Protein AF-A0A820NNK2-F1 (afdb_monomer_lite)

Organism: NCBI:txid392033

Sequence (62 aa):
LPFIAISVALAINKQVVLGVIYNPIADDLYSAVQGKGAFKNGRPIQCSKQTKLSLSQILGEY

pLDDT: mean 94.21, std 8.84, range [48.47, 98.69]

Radius of gyration: 14.26 Å; chains: 1; bounding box: 38×25×32 Å

InterPro domains:
  IPR000760 Inositol monophosphatase-like [PF00459] (2-56)

Foldseek 3Di:
DDDDWDKDFDDDPNRTQKIWIADPVVRWIWIDGVPPAIDTPNHGDDDDPDDDPVPDDDDDDD

Secondary structure (DSSP, 8-state):
-----EEEEEEETTEEEEEEEEETTTTEEEEEETTTEEEETTEEE-------GGG-------

Structure (mmCIF, N/CA/C/O backbone):
data_AF-A0A820NNK2-F1
#
_entry.id   AF-A0A820NNK2-F1
#
loop_
_atom_site.group_PDB
_atom_site.id
_atom_site.type_symbol
_atom_site.label_atom_id
_atom_site.label_alt_id
_atom_site.label_comp_id
_atom_site.label_asym_id
_atom_site.label_entity_id
_atom_site.label_seq_id
_atom_site.pdbx_PDB_ins_code
_atom_site.Cartn_x
_atom_site.Cartn_y
_atom_site.Cartn_z
_atom_site.occupancy
_atom_site.B_iso_or_equiv
_atom_site.auth_seq_id
_atom_site.auth_comp_id
_atom_site.auth_asym_id
_atom_site.auth_atom_id
_atom_site.pdbx_PDB_model_num
ATOM 1 N N . LEU A 1 1 ? 16.711 5.652 -12.059 1.00 63.62 1 LEU A N 1
ATOM 2 C CA . LEU A 1 1 ? 15.456 5.413 -12.810 1.00 63.62 1 LEU A CA 1
ATOM 3 C C . LEU A 1 1 ? 14.424 6.416 -12.299 1.00 63.62 1 LEU A C 1
ATOM 5 O O . LEU A 1 1 ? 14.473 6.686 -11.105 1.00 63.62 1 LEU A O 1
ATOM 9 N N . PRO A 1 2 ? 13.550 6.995 -13.134 1.00 81.94 2 PRO A N 1
ATOM 10 C CA . PRO A 1 2 ? 12.451 7.831 -12.648 1.00 81.94 2 PRO A CA 1
ATOM 11 C C . PRO A 1 2 ? 11.548 7.051 -11.682 1.00 81.94 2 PRO A C 1
ATOM 13 O O . PRO A 1 2 ? 11.164 5.916 -11.963 1.00 81.94 2 PRO A O 1
ATOM 16 N N . PHE A 1 3 ? 11.207 7.676 -10.558 1.00 83.56 3 PHE A N 1
ATOM 17 C CA . PHE A 1 3 ? 10.241 7.160 -9.595 1.00 83.56 3 PHE A CA 1
ATOM 18 C C . PHE A 1 3 ? 8.943 7.940 -9.765 1.00 83.56 3 PHE A C 1
ATOM 20 O O . PHE A 1 3 ? 8.817 9.062 -9.286 1.00 83.56 3 PHE A O 1
ATOM 27 N N . ILE A 1 4 ? 7.995 7.357 -10.498 1.00 92.50 4 ILE A N 1
ATOM 28 C CA . ILE A 1 4 ? 6.663 7.931 -10.685 1.00 92.50 4 ILE A CA 1
ATOM 29 C C . ILE A 1 4 ? 5.606 6.908 -10.297 1.00 92.50 4 ILE A C 1
ATOM 31 O O . ILE A 1 4 ? 5.776 5.706 -10.507 1.00 92.50 4 ILE A O 1
ATOM 35 N N . ALA A 1 5 ? 4.498 7.391 -9.753 1.00 96.06 5 ALA A N 1
ATOM 36 C CA . ALA A 1 5 ? 3.330 6.570 -9.511 1.00 96.06 5 ALA A CA 1
ATOM 37 C C . ALA A 1 5 ? 2.054 7.402 -9.627 1.00 96.06 5 ALA A C 1
ATOM 39 O O . ALA A 1 5 ? 2.035 8.592 -9.313 1.00 96.06 5 ALA A O 1
ATOM 40 N N . ILE A 1 6 ? 0.982 6.750 -10.060 1.00 97.75 6 ILE A N 1
ATOM 41 C CA . ILE A 1 6 ? -0.377 7.274 -10.000 1.00 97.75 6 ILE A CA 1
ATOM 42 C C . ILE A 1 6 ? -0.983 6.830 -8.672 1.00 97.75 6 ILE A C 1
ATOM 44 O O . ILE A 1 6 ? -0.897 5.653 -8.331 1.00 97.75 6 ILE A O 1
ATOM 48 N N . SER A 1 7 ? -1.606 7.754 -7.941 1.00 98.19 7 SER A N 1
ATOM 49 C CA . SER A 1 7 ? -2.279 7.484 -6.666 1.00 98.19 7 SER A CA 1
ATOM 50 C C . SER A 1 7 ? -3.765 7.821 -6.768 1.00 98.19 7 SER A C 1
ATOM 52 O O . SER A 1 7 ? -4.124 8.929 -7.171 1.00 98.19 7 SER A O 1
ATOM 54 N N . VAL A 1 8 ? -4.628 6.865 -6.417 1.00 98.38 8 VAL A N 1
ATOM 55 C CA . VAL A 1 8 ? -6.092 7.010 -6.424 1.00 98.38 8 VAL A CA 1
ATOM 56 C C . VAL A 1 8 ? -6.663 6.422 -5.139 1.00 98.38 8 VAL A C 1
ATOM 58 O O . VAL A 1 8 ? -6.309 5.313 -4.741 1.00 98.38 8 VAL A O 1
ATOM 61 N N . ALA A 1 9 ? -7.584 7.141 -4.499 1.00 98.31 9 ALA A N 1
ATOM 62 C CA . ALA A 1 9 ? -8.257 6.686 -3.289 1.00 98.31 9 ALA A CA 1
ATOM 63 C C . ALA A 1 9 ? -9.768 6.930 -3.359 1.00 98.31 9 ALA A C 1
ATOM 65 O O . ALA A 1 9 ? -10.221 7.936 -3.904 1.00 98.31 9 ALA A O 1
ATOM 66 N N . LEU A 1 10 ? -10.541 6.019 -2.764 1.00 98.44 10 LEU A N 1
ATOM 67 C CA . LEU A 1 10 ? -11.973 6.183 -2.533 1.00 98.44 10 LEU A CA 1
ATOM 68 C C . LEU A 1 10 ? -12.200 6.544 -1.068 1.00 98.44 10 LEU A C 1
ATOM 70 O O . LEU A 1 10 ? -11.838 5.777 -0.171 1.00 98.44 10 LEU A O 1
ATOM 74 N N . ALA A 1 11 ? -12.845 7.685 -0.837 1.00 98.31 11 ALA A N 1
ATOM 75 C CA . ALA A 1 11 ? -13.275 8.112 0.485 1.00 98.31 11 ALA A CA 1
ATOM 76 C C . ALA A 1 11 ? -14.804 8.065 0.609 1.00 98.31 11 ALA A C 1
ATOM 78 O O . ALA A 1 11 ? -15.516 8.622 -0.224 1.00 98.31 11 ALA A O 1
ATOM 79 N N . ILE A 1 12 ? -15.304 7.439 1.675 1.00 98.25 12 ILE A N 1
ATOM 80 C CA . ILE A 1 12 ? -16.725 7.404 2.048 1.00 98.25 12 ILE A CA 1
ATOM 81 C C . ILE A 1 12 ? -16.836 8.020 3.439 1.00 98.25 12 ILE A C 1
ATOM 83 O O . ILE A 1 12 ? -16.067 7.668 4.328 1.00 98.25 12 ILE A O 1
ATOM 87 N N . ASN A 1 13 ? -17.759 8.963 3.643 1.00 97.69 13 ASN A N 1
ATOM 88 C CA . ASN A 1 13 ? -17.929 9.648 4.934 1.00 97.69 13 ASN A CA 1
ATOM 89 C C . ASN A 1 13 ? -16.618 10.234 5.493 1.00 97.69 13 ASN A C 1
ATOM 91 O O . ASN A 1 13 ? -16.356 10.168 6.691 1.00 97.69 13 ASN A O 1
ATOM 95 N N . LYS A 1 14 ? -15.782 10.803 4.613 1.00 97.00 14 LYS A N 1
ATOM 96 C CA . LYS A 1 14 ? -14.450 11.348 4.944 1.00 97.00 14 LYS A CA 1
ATOM 97 C C . LYS A 1 14 ? -13.433 10.308 5.454 1.00 97.00 14 LYS A C 1
ATOM 99 O O . LYS A 1 14 ? -12.390 10.694 5.971 1.00 97.00 14 LYS A O 1
ATOM 104 N N . GLN A 1 15 ? -13.692 9.012 5.282 1.00 97.81 15 GLN A N 1
ATOM 105 C CA . GLN A 1 15 ? -12.748 7.930 5.578 1.00 97.81 15 GLN A CA 1
ATOM 106 C C . GLN A 1 15 ? -12.281 7.262 4.285 1.00 97.81 15 GLN A C 1
ATOM 108 O O . GLN A 1 15 ? -13.101 6.911 3.441 1.00 97.81 15 GLN A O 1
ATOM 113 N N . VAL A 1 16 ? -10.969 7.071 4.124 1.00 97.44 16 VAL A N 1
ATOM 114 C CA . VAL A 1 16 ? -10.404 6.331 2.985 1.00 97.44 16 VAL A CA 1
ATOM 115 C C . VAL A 1 16 ? -10.686 4.842 3.172 1.00 97.44 16 VAL A C 1
ATOM 117 O O . VAL A 1 16 ? -10.191 4.228 4.116 1.00 97.44 16 VAL A O 1
ATOM 120 N N . VAL A 1 17 ? -11.478 4.265 2.269 1.00 98.44 17 VAL A N 1
ATOM 121 C CA . VAL A 1 17 ? -11.896 2.852 2.327 1.00 98.44 17 VAL A CA 1
ATOM 122 C C . VAL A 1 17 ? -11.140 1.968 1.335 1.00 98.44 17 VAL A C 1
ATOM 124 O O . VAL A 1 17 ? -11.062 0.754 1.529 1.00 98.44 17 VAL A O 1
ATOM 127 N N . LEU A 1 18 ? -10.571 2.564 0.284 1.00 98.44 18 LEU A N 1
ATOM 128 C CA . LEU A 1 18 ? -9.772 1.889 -0.738 1.00 98.44 18 LEU A CA 1
ATOM 129 C C . LEU A 1 18 ? -8.681 2.830 -1.251 1.00 98.44 18 LEU A C 1
ATOM 131 O O . LEU A 1 18 ? -8.929 4.023 -1.434 1.00 98.44 18 LEU A O 1
ATOM 135 N N . GLY A 1 19 ? -7.494 2.287 -1.509 1.00 98.44 19 GLY A N 1
ATOM 136 C CA . GLY A 1 19 ? -6.378 3.006 -2.117 1.00 98.44 19 GLY A CA 1
ATOM 137 C C . GLY A 1 19 ? -5.651 2.143 -3.139 1.00 98.44 19 GLY A C 1
ATOM 138 O O . GLY A 1 19 ? -5.502 0.937 -2.937 1.00 98.44 19 GLY A O 1
ATOM 139 N N . VAL A 1 20 ? -5.206 2.767 -4.226 1.00 98.44 20 VAL A N 1
ATOM 140 C CA . VAL A 1 20 ? -4.398 2.153 -5.279 1.00 98.44 20 VAL A CA 1
ATOM 141 C C . VAL A 1 20 ? -3.240 3.082 -5.626 1.00 98.44 20 VAL A C 1
ATOM 143 O O . VAL A 1 20 ? -3.443 4.275 -5.846 1.00 98.44 20 VAL A O 1
ATOM 146 N N . ILE A 1 21 ? -2.034 2.524 -5.691 1.00 98.31 21 ILE A N 1
ATOM 147 C CA . ILE A 1 21 ? -0.834 3.200 -6.180 1.00 98.31 21 ILE A CA 1
ATOM 148 C C . ILE A 1 21 ? -0.250 2.341 -7.296 1.00 98.31 21 ILE A C 1
ATOM 150 O O . ILE A 1 21 ? 0.032 1.166 -7.076 1.00 98.31 21 ILE A O 1
ATOM 154 N N . TYR A 1 22 ? -0.061 2.913 -8.480 1.00 98.06 22 TYR A N 1
ATOM 155 C CA . TYR A 1 22 ? 0.483 2.197 -9.630 1.00 98.06 22 TYR A CA 1
ATOM 156 C C . TYR A 1 22 ? 1.724 2.896 -10.178 1.00 98.06 22 TYR A C 1
ATOM 158 O O . TYR A 1 22 ? 1.647 4.051 -10.597 1.00 98.06 22 TYR A O 1
ATOM 166 N N . ASN A 1 23 ? 2.858 2.197 -10.188 1.00 96.94 23 ASN A N 1
ATOM 167 C CA . ASN A 1 23 ? 4.069 2.621 -10.882 1.00 96.94 23 ASN A CA 1
ATOM 168 C C . ASN A 1 23 ? 4.144 1.897 -12.242 1.00 96.94 23 ASN A C 1
ATOM 170 O O . ASN A 1 23 ? 4.486 0.712 -12.267 1.00 96.94 23 ASN A O 1
ATOM 174 N N . PRO A 1 24 ? 3.878 2.589 -13.369 1.00 94.38 24 PRO A N 1
ATOM 175 C CA . PRO A 1 24 ? 3.849 1.968 -14.694 1.00 94.38 24 PRO A CA 1
ATOM 176 C C . PRO A 1 24 ? 5.231 1.558 -15.208 1.00 94.38 24 PRO A C 1
ATOM 178 O O . PRO A 1 24 ? 5.322 0.764 -16.135 1.00 94.38 24 PRO A O 1
ATOM 181 N N . ILE A 1 25 ? 6.309 2.102 -14.636 1.00 94.44 25 ILE A N 1
ATOM 182 C CA . ILE A 1 25 ? 7.682 1.808 -15.066 1.00 94.44 25 ILE A CA 1
ATOM 183 C C . I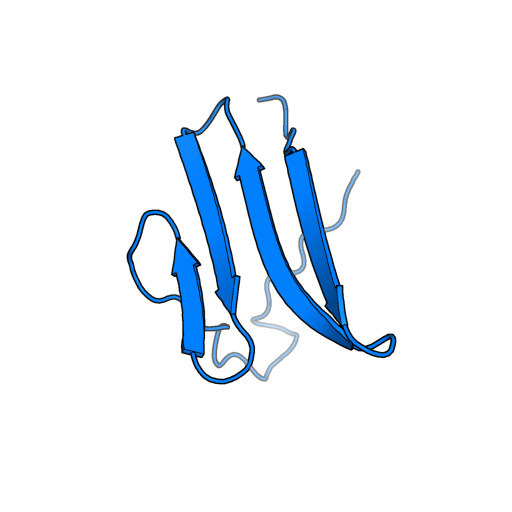LE A 1 25 ? 8.135 0.458 -14.512 1.00 94.44 25 ILE A C 1
ATOM 185 O O . ILE A 1 25 ? 8.844 -0.280 -15.189 1.00 94.44 25 ILE A O 1
ATOM 189 N N . ALA A 1 26 ? 7.723 0.140 -13.284 1.00 93.75 26 ALA A N 1
ATOM 190 C CA . ALA A 1 26 ? 8.053 -1.115 -12.614 1.00 93.75 26 ALA A CA 1
ATOM 191 C C . ALA A 1 26 ? 6.939 -2.174 -12.697 1.00 93.75 26 ALA A C 1
ATOM 193 O O . ALA A 1 26 ? 7.135 -3.269 -12.180 1.00 93.75 26 ALA A O 1
ATOM 194 N N . ASP A 1 27 ? 5.792 -1.850 -13.308 1.00 94.62 27 ASP A N 1
ATOM 195 C CA . ASP A 1 27 ? 4.569 -2.671 -13.280 1.00 94.62 27 ASP A CA 1
ATOM 196 C C . ASP A 1 27 ? 4.176 -3.079 -11.845 1.00 94.62 27 ASP A C 1
ATOM 198 O O . ASP A 1 27 ? 3.873 -4.226 -11.505 1.00 94.62 27 ASP A O 1
ATOM 202 N N . ASP A 1 28 ? 4.260 -2.095 -10.952 1.00 96.81 28 ASP A N 1
ATOM 203 C CA . ASP A 1 28 ? 4.045 -2.258 -9.522 1.00 96.81 28 ASP A CA 1
ATOM 204 C C . ASP A 1 28 ? 2.677 -1.668 -9.154 1.00 96.81 28 ASP A C 1
ATOM 206 O O . ASP A 1 28 ? 2.508 -0.447 -9.098 1.00 96.81 28 ASP A O 1
ATOM 210 N N . LEU A 1 29 ? 1.703 -2.534 -8.872 1.00 98.00 29 LEU A N 1
ATOM 211 C CA . LEU A 1 29 ? 0.371 -2.189 -8.384 1.00 98.00 29 LEU A CA 1
ATOM 212 C C . LEU A 1 29 ? 0.258 -2.479 -6.887 1.00 98.00 29 LEU A C 1
ATOM 214 O O . LEU A 1 29 ? 0.148 -3.632 -6.460 1.00 98.00 29 LEU A O 1
ATOM 218 N N . TYR A 1 30 ? 0.205 -1.421 -6.090 1.00 98.50 30 TYR A N 1
ATOM 219 C CA . TYR A 1 30 ? -0.142 -1.478 -4.679 1.00 98.50 30 TYR A CA 1
ATOM 220 C C . TYR A 1 30 ? -1.633 -1.198 -4.518 1.00 98.50 30 TYR A C 1
ATOM 222 O O . TYR A 1 30 ? -2.156 -0.240 -5.081 1.00 98.50 30 TYR A O 1
ATOM 230 N N . SER A 1 31 ? -2.330 -2.018 -3.739 1.00 98.62 31 SER A N 1
ATOM 231 C CA . SER A 1 31 ? -3.750 -1.827 -3.442 1.00 98.62 31 SER A CA 1
ATOM 232 C C . SER A 1 31 ? -4.052 -2.152 -1.988 1.00 98.62 31 SER A C 1
ATOM 234 O O . SER A 1 31 ? -3.421 -3.022 -1.390 1.00 98.62 31 SER A O 1
ATOM 236 N N . ALA A 1 32 ? -5.013 -1.449 -1.405 1.00 98.56 32 ALA A N 1
ATOM 237 C CA . ALA A 1 32 ? -5.479 -1.708 -0.053 1.00 98.56 32 ALA A CA 1
ATOM 238 C C . ALA A 1 32 ? -6.975 -1.430 0.057 1.00 98.56 32 ALA A C 1
ATOM 240 O O . ALA A 1 32 ? -7.490 -0.492 -0.554 1.00 98.56 32 ALA A O 1
ATOM 241 N N . VAL A 1 33 ? -7.660 -2.236 0.865 1.00 98.38 33 VAL A N 1
ATOM 242 C CA . VAL A 1 33 ? -9.067 -2.031 1.225 1.00 98.38 33 VAL A CA 1
ATOM 243 C C . VAL A 1 33 ? -9.192 -2.127 2.738 1.00 98.38 33 VAL A C 1
ATOM 245 O O . VAL A 1 33 ? -8.611 -3.022 3.361 1.00 98.38 33 VAL A O 1
ATOM 248 N N . GLN A 1 34 ? -9.951 -1.210 3.337 1.00 97.88 34 GLN A N 1
ATOM 249 C CA . GLN A 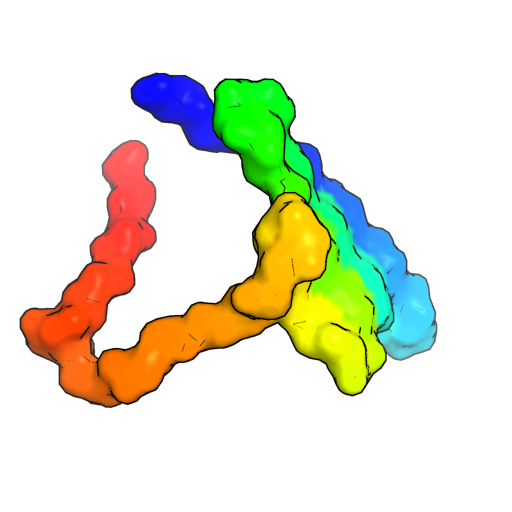1 34 ? -10.177 -1.172 4.778 1.00 97.88 34 GLN A CA 1
ATOM 250 C C . GLN A 1 34 ? -10.656 -2.541 5.286 1.00 97.88 34 GLN A C 1
ATOM 252 O O . GLN A 1 34 ? -11.590 -3.135 4.748 1.00 97.88 34 GLN A O 1
ATOM 257 N N . GLY A 1 35 ? -9.968 -3.069 6.301 1.00 97.56 35 GLY A N 1
ATOM 258 C CA . GLY A 1 35 ? -10.259 -4.380 6.890 1.00 97.56 35 GLY A CA 1
ATOM 259 C C . GLY A 1 35 ? -9.829 -5.600 6.061 1.00 97.56 35 GLY A C 1
ATOM 260 O O . GLY A 1 35 ? -9.955 -6.715 6.554 1.00 97.56 35 GL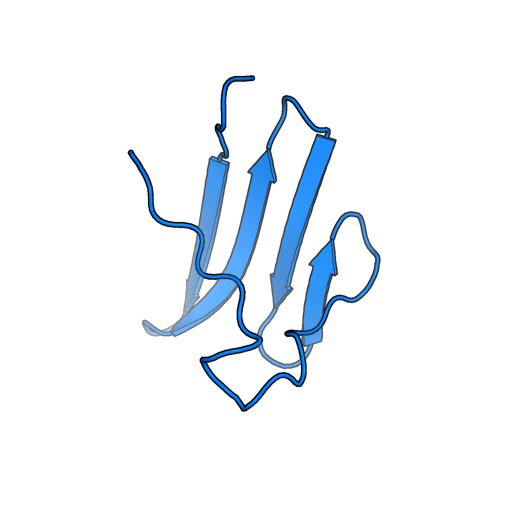Y A O 1
ATOM 261 N N . LYS A 1 36 ? -9.299 -5.427 4.840 1.00 97.69 36 LYS A N 1
ATOM 262 C CA . LYS A 1 36 ? -8.867 -6.539 3.962 1.00 97.69 36 LYS A CA 1
ATOM 263 C C . LYS A 1 36 ? -7.353 -6.615 3.742 1.00 97.69 36 LYS A C 1
ATOM 265 O O . LYS A 1 36 ? -6.883 -7.529 3.073 1.00 97.69 36 LYS A O 1
ATOM 270 N N . GLY A 1 37 ? -6.594 -5.681 4.312 1.00 97.56 37 GLY A N 1
ATOM 271 C CA . GLY A 1 37 ? -5.138 -5.624 4.191 1.00 97.56 37 GLY A CA 1
ATOM 272 C C . GLY A 1 37 ? -4.653 -4.893 2.936 1.00 97.56 37 GLY A C 1
ATOM 273 O O . GLY A 1 37 ? -5.422 -4.209 2.256 1.00 97.56 37 GLY A O 1
ATOM 274 N N . ALA A 1 38 ? -3.352 -5.026 2.672 1.00 98.44 38 ALA A N 1
ATOM 275 C CA . ALA A 1 38 ? -2.651 -4.397 1.559 1.00 98.44 38 ALA A CA 1
ATOM 276 C C . ALA A 1 38 ? -1.942 -5.448 0.696 1.00 98.44 38 ALA A C 1
ATOM 278 O O . ALA A 1 38 ? -1.466 -6.468 1.201 1.00 98.44 38 ALA A O 1
ATOM 279 N N . PHE A 1 39 ? -1.856 -5.179 -0.604 1.00 98.69 39 PHE A N 1
ATOM 280 C CA . PHE A 1 39 ? -1.350 -6.095 -1.617 1.00 98.69 39 PHE A CA 1
ATOM 281 C C . PHE A 1 39 ? -0.418 -5.374 -2.586 1.00 98.69 39 PHE A C 1
ATOM 283 O O . PHE A 1 39 ? -0.669 -4.225 -2.944 1.00 98.69 39 PHE A O 1
ATOM 290 N N . LYS A 1 40 ? 0.607 -6.082 -3.061 1.00 98.44 40 LYS A N 1
ATOM 291 C CA . LYS A 1 40 ? 1.445 -5.708 -4.202 1.00 98.44 40 LYS A CA 1
ATOM 292 C C . LYS A 1 40 ? 1.289 -6.777 -5.280 1.00 98.44 40 LYS A C 1
ATOM 294 O O . LYS A 1 40 ? 1.573 -7.945 -5.013 1.00 98.44 40 LYS A O 1
ATOM 299 N N . ASN A 1 41 ? 0.821 -6.406 -6.469 1.00 97.94 41 ASN A N 1
ATOM 300 C CA . ASN A 1 41 ? 0.589 -7.324 -7.595 1.00 97.94 41 ASN A CA 1
ATOM 301 C C . ASN A 1 41 ? -0.201 -8.581 -7.173 1.00 97.94 41 ASN A C 1
ATOM 303 O O . ASN A 1 41 ? 0.175 -9.715 -7.464 1.00 97.94 41 ASN A O 1
ATOM 307 N N . GLY A 1 42 ? -1.266 -8.373 -6.390 1.00 97.50 42 GLY A N 1
ATOM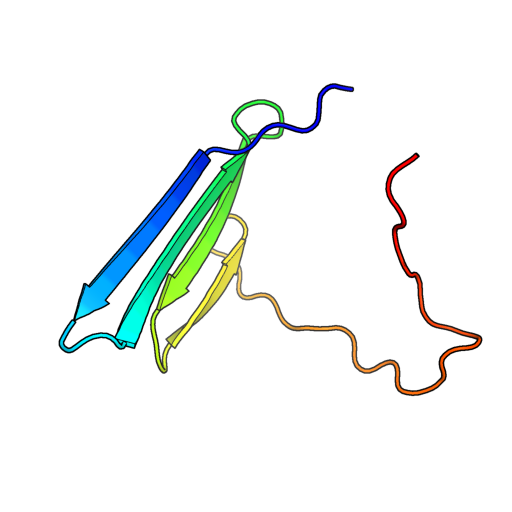 308 C CA . GLY A 1 42 ? -2.135 -9.431 -5.863 1.00 97.50 42 GLY A CA 1
ATOM 309 C C . GLY A 1 42 ? -1.577 -10.228 -4.675 1.00 97.50 42 GLY A C 1
ATOM 310 O O . GLY A 1 42 ? -2.304 -11.029 -4.093 1.00 97.50 42 GLY A O 1
ATOM 311 N N . ARG A 1 43 ? -0.321 -10.013 -4.265 1.00 98.25 43 ARG A N 1
ATOM 312 C CA . ARG A 1 43 ? 0.295 -10.705 -3.120 1.00 98.25 43 ARG A CA 1
ATOM 313 C C . ARG A 1 43 ? 0.194 -9.854 -1.851 1.00 98.25 43 ARG A C 1
ATOM 315 O O . ARG A 1 43 ? 0.497 -8.664 -1.925 1.00 98.25 43 ARG A O 1
ATOM 322 N N . PRO A 1 44 ? -0.201 -10.419 -0.695 1.00 98.19 44 PRO A N 1
ATOM 323 C CA . PRO A 1 44 ? -0.320 -9.655 0.543 1.00 98.19 44 PRO A CA 1
ATOM 324 C C . PRO A 1 44 ? 1.046 -9.134 1.001 1.00 98.19 44 PRO A C 1
ATOM 326 O O . PRO A 1 44 ? 2.048 -9.847 0.930 1.00 98.19 44 PRO A O 1
ATOM 329 N N . ILE A 1 45 ? 1.075 -7.900 1.498 1.00 98.31 45 ILE A N 1
ATOM 330 C CA . ILE A 1 45 ? 2.276 -7.247 2.032 1.00 98.31 45 ILE A CA 1
ATOM 331 C C . ILE A 1 45 ? 2.042 -6.770 3.466 1.00 98.31 45 ILE A C 1
ATOM 333 O O . ILE A 1 45 ? 0.911 -6.516 3.881 1.00 98.31 45 ILE A O 1
ATOM 337 N N . GLN A 1 46 ? 3.124 -6.661 4.235 1.00 97.69 46 GLN A N 1
ATOM 338 C CA . GLN A 1 46 ? 3.113 -6.199 5.623 1.00 97.69 46 GLN A CA 1
ATOM 339 C C . GLN A 1 46 ? 4.336 -5.319 5.885 1.00 97.69 46 GLN A C 1
ATOM 341 O O . GLN A 1 46 ? 5.373 -5.480 5.240 1.00 97.69 46 GLN A O 1
ATOM 346 N N . CYS A 1 47 ? 4.225 -4.403 6.846 1.00 96.31 47 CYS A N 1
ATOM 347 C CA . CYS A 1 47 ? 5.355 -3.590 7.282 1.00 96.31 47 CYS A CA 1
ATOM 348 C C . CYS A 1 47 ? 6.452 -4.452 7.924 1.00 96.31 47 CYS A C 1
ATOM 350 O O . CYS A 1 47 ? 6.190 -5.524 8.477 1.00 96.31 47 CYS A O 1
ATOM 352 N N . SER A 1 48 ? 7.691 -3.954 7.895 1.00 96.06 48 SER A N 1
ATOM 353 C CA . SER A 1 48 ? 8.788 -4.577 8.639 1.00 96.06 48 SER A CA 1
ATOM 354 C C . SER A 1 48 ? 8.487 -4.593 10.145 1.00 96.06 48 SER A C 1
ATOM 356 O O . SER A 1 48 ? 7.839 -3.685 10.664 1.00 96.06 48 SER A O 1
ATOM 358 N N . LYS A 1 49 ? 9.000 -5.598 10.860 1.00 96.62 49 LYS A N 1
ATOM 359 C CA . LYS A 1 49 ? 8.881 -5.701 12.327 1.00 96.62 49 LYS A CA 1
ATOM 360 C C . LYS A 1 49 ? 10.011 -4.979 13.075 1.00 96.62 49 LYS A C 1
ATOM 362 O O . LYS A 1 49 ? 10.184 -5.204 14.270 1.00 96.62 49 LYS A O 1
ATOM 367 N N . GLN A 1 50 ? 10.828 -4.184 12.381 1.00 96.19 50 GLN A N 1
ATOM 368 C CA . GLN A 1 50 ? 11.983 -3.532 12.990 1.00 96.19 50 GLN A CA 1
ATOM 369 C C . GLN A 1 50 ? 11.531 -2.445 13.967 1.00 96.19 50 GLN A C 1
ATOM 371 O O . GLN A 1 50 ? 10.777 -1.550 13.601 1.00 96.19 50 GLN A O 1
ATOM 376 N N . THR A 1 51 ? 12.028 -2.509 15.199 1.00 95.50 51 THR A N 1
ATOM 377 C CA . THR A 1 51 ? 11.713 -1.541 16.262 1.00 95.50 51 THR A CA 1
ATOM 378 C C . THR A 1 51 ? 12.908 -0.671 16.641 1.00 95.50 51 THR A C 1
ATOM 380 O O . THR A 1 51 ? 12.729 0.382 17.249 1.00 95.50 51 THR A O 1
ATOM 383 N N . LYS A 1 52 ? 14.134 -1.078 16.284 1.00 96.69 52 LYS A N 1
ATOM 384 C CA . LYS A 1 52 ? 15.354 -0.312 16.561 1.00 96.69 52 LYS A CA 1
ATOM 385 C C . LYS A 1 52 ? 15.671 0.616 15.394 1.00 96.69 52 LYS A C 1
ATOM 387 O O . LYS A 1 52 ? 15.943 0.148 14.291 1.00 96.69 52 LYS A O 1
ATOM 392 N N . LEU A 1 53 ? 15.723 1.921 15.668 1.00 93.50 53 LEU A N 1
ATOM 393 C CA . LEU A 1 53 ? 16.058 2.951 14.677 1.00 93.50 53 LEU A CA 1
ATOM 394 C C . LEU A 1 53 ? 17.419 2.702 14.010 1.00 93.50 53 LEU A C 1
ATOM 396 O O . LEU A 1 53 ? 17.538 2.837 12.797 1.00 93.50 53 LEU A O 1
ATOM 400 N N . SER A 1 54 ? 18.419 2.260 14.779 1.00 95.56 54 SER A N 1
ATOM 401 C CA . SER A 1 54 ? 19.767 1.949 14.277 1.00 95.56 54 SER A CA 1
ATOM 402 C C . SER A 1 54 ? 19.804 0.848 13.213 1.00 95.56 54 SER A C 1
ATOM 404 O O . SER A 1 54 ? 20.798 0.715 12.508 1.00 95.56 54 SER A O 1
ATOM 406 N N . LEU A 1 55 ? 18.739 0.052 13.107 1.00 93.94 55 LEU A N 1
ATOM 407 C CA . LEU A 1 55 ? 18.585 -1.024 12.130 1.00 93.94 55 LEU A CA 1
ATOM 408 C C . LEU A 1 55 ? 17.442 -0.749 11.142 1.00 93.94 55 LEU A C 1
ATOM 410 O O . LEU A 1 55 ? 17.041 -1.644 10.397 1.00 93.94 55 LEU A O 1
ATOM 414 N N . SER A 1 56 ? 16.869 0.454 11.176 1.00 94.44 56 SER A N 1
ATOM 415 C CA . SER A 1 56 ? 15.840 0.879 10.235 1.00 94.44 56 SER A CA 1
ATOM 416 C C . SER A 1 56 ? 16.484 1.479 8.990 1.00 94.44 56 SER A C 1
ATOM 418 O O . SER A 1 56 ? 17.531 2.121 9.061 1.00 94.44 56 SER A O 1
ATOM 420 N N . GLN A 1 57 ? 15.846 1.272 7.843 1.00 92.88 57 GLN A N 1
ATOM 421 C CA . GLN A 1 57 ? 16.163 2.018 6.635 1.00 92.88 57 GLN A CA 1
ATOM 422 C C . GLN A 1 57 ? 15.137 3.134 6.502 1.00 92.88 57 GLN A C 1
ATOM 424 O O . GLN A 1 57 ? 13.941 2.872 6.386 1.00 92.88 57 GLN A O 1
ATOM 429 N N . ILE A 1 58 ? 15.614 4.373 6.540 1.00 90.75 58 ILE A N 1
ATOM 430 C CA . ILE A 1 58 ? 14.808 5.553 6.253 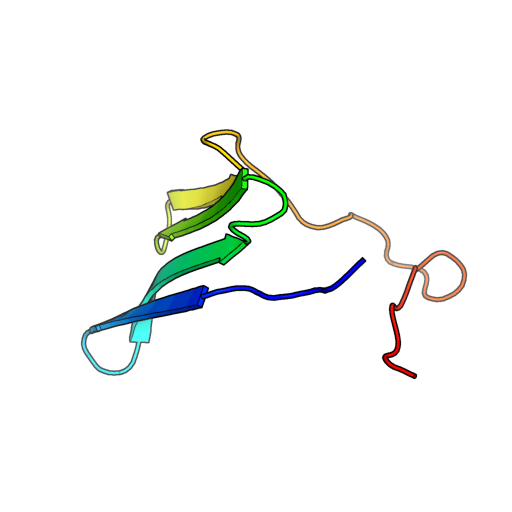1.00 90.75 58 ILE A CA 1
ATOM 431 C C . ILE A 1 58 ? 15.283 6.052 4.900 1.00 90.75 58 ILE A C 1
ATOM 433 O O . ILE A 1 58 ? 16.429 6.475 4.758 1.00 90.75 58 ILE A O 1
ATOM 437 N N . LEU A 1 59 ? 14.416 5.948 3.899 1.00 84.62 59 LEU A N 1
ATOM 438 C CA . LEU A 1 59 ? 14.683 6.538 2.599 1.00 84.62 59 LEU A CA 1
ATOM 439 C C . LEU A 1 59 ? 14.353 8.034 2.707 1.00 84.62 59 LEU A C 1
ATOM 441 O O . LEU A 1 59 ? 13.186 8.399 2.815 1.00 84.62 59 LEU A O 1
ATOM 445 N N . GLY A 1 60 ? 15.382 8.876 2.771 1.00 74.31 60 GLY A N 1
ATOM 446 C CA . GLY A 1 60 ? 15.250 10.321 2.603 1.00 74.31 60 GLY A CA 1
ATOM 447 C C . GLY A 1 60 ? 15.400 10.675 1.128 1.00 74.31 60 G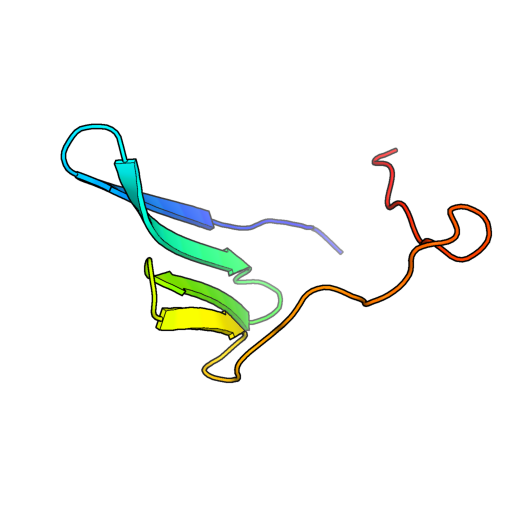LY A C 1
ATOM 448 O O . GLY A 1 60 ? 16.252 10.108 0.445 1.00 74.31 60 GLY A O 1
ATOM 449 N N . GLU A 1 61 ? 14.561 11.575 0.631 1.00 72.62 61 GLU A N 1
ATOM 450 C CA . GLU A 1 61 ? 14.708 12.135 -0.713 1.00 72.62 61 GLU A CA 1
ATOM 451 C C . GLU A 1 61 ? 15.890 13.128 -0.713 1.00 72.62 61 GLU A C 1
ATOM 453 O O . GLU A 1 61 ? 16.032 13.903 0.236 1.00 72.62 61 GLU A O 1
ATOM 458 N N . TYR A 1 62 ? 16.755 13.063 -1.734 1.00 48.47 62 TYR A N 1
ATOM 459 C CA . TYR A 1 62 ? 17.758 14.092 -2.053 1.00 48.47 62 TYR A CA 1
ATOM 460 C C . TYR A 1 62 ? 17.190 15.053 -3.093 1.00 48.47 62 TYR A C 1
ATOM 462 O O . TYR A 1 62 ? 16.535 14.548 -4.034 1.00 48.47 62 TYR A O 1
#